Protein AF-A0A7L0EDY2-F1 (afdb_monomer)

Radius of gyration: 35.47 Å; Cα contacts (8 Å, |Δi|>4): 51; chains: 1; bounding box: 54×31×114 Å

Mean predicted aligned error: 17.85 Å

Secondary structure (DSSP, 8-state):
--EEE-TTT--EEEGGGSSSSS--STT-GGGSS----------------PPPS------S---SSSSTTHHHHHHHHHHHHHHHHHHHHHHHHHHHHHHHHHHHHHHHHHHHHHTS-----

Solvent-accessible surface area (backbone atoms only — not comparable to full-atom values): 7829 Å² total; per-residue (Å²): 139,61,70,38,71,40,79,88,81,50,47,70,44,56,44,76,56,47,57,66,87,59,70,81,34,98,82,28,59,44,55,48,90,60,73,80,71,71,88,76,67,81,83,85,81,67,96,73,74,79,78,69,95,86,67,95,76,89,83,76,74,99,60,75,80,52,72,84,50,64,57,55,53,52,51,50,50,54,52,51,50,52,50,53,52,52,55,50,49,50,51,51,50,52,52,50,52,52,51,53,53,51,52,53,52,51,51,52,52,54,53,54,59,72,69,54,76,83,84,81,126

InterPro domains:
  IPR002172 Low-density lipoprotein (LDL) receptor class A repeat [PF00057] (4-34)
  IPR002172 Low-density lipoprotein (LDL) receptor class A repeat [PS50068] (1-35)
  IPR002172 Low-density lipoprotein (LDL) receptor class A repeat [SM00192] (1-36)
  IPR002172 Low-density lipoprotein (LDL) receptor class A repeat [cd00112] (1-34)
  IPR036055 LDL receptor-like superfamily [G3DSA:4.10.400.10] (1-39)
  IPR036055 LDL receptor-like superfamily [SSF57424] (2-38)

Structure (mmCIF, N/CA/C/O backbone):
data_AF-A0A7L0EDY2-F1
#
_entry.id   AF-A0A7L0EDY2-F1
#
loop_
_atom_site.group_PDB
_atom_site.id
_atom_site.type_symbol
_atom_site.label_atom_id
_atom_site.label_alt_id
_atom_site.label_comp_id
_atom_site.label_asym_id
_atom_site.label_entity_id
_atom_site.label_seq_id
_atom_site.pdbx_PDB_ins_code
_atom_site.Cartn_x
_atom_site.Cartn_y
_atom_site.Cartn_z
_atom_site.occupancy
_atom_site.B_iso_or_equiv
_atom_site.auth_seq_id
_atom_site.auth_comp_id
_atom_site.auth_asym_id
_atom_site.auth_atom_id
_atom_site.pdbx_PDB_model_num
ATOM 1 N N . PRO A 1 1 ? 2.670 -12.588 -15.186 1.00 47.75 1 PRO A N 1
ATOM 2 C CA . PRO A 1 1 ? 3.841 -12.302 -14.316 1.00 47.75 1 PRO A CA 1
ATOM 3 C C . PRO A 1 1 ? 4.549 -11.086 -14.919 1.00 47.75 1 PRO A C 1
ATOM 5 O O . PRO A 1 1 ? 5.018 -11.214 -16.039 1.00 47.75 1 PRO A O 1
ATOM 8 N N . GLY A 1 2 ? 4.480 -9.904 -14.295 1.00 68.19 2 GLY A N 1
ATOM 9 C CA . GLY A 1 2 ? 4.712 -8.644 -15.027 1.00 68.19 2 GLY A CA 1
ATOM 10 C C . GLY A 1 2 ? 5.242 -7.473 -14.204 1.00 68.19 2 GLY A C 1
ATOM 11 O O . GLY A 1 2 ? 4.990 -6.338 -14.580 1.00 68.19 2 GLY A O 1
ATOM 12 N N . TRP A 1 3 ? 5.957 -7.729 -13.106 1.00 75.19 3 TRP A N 1
ATOM 13 C CA . TRP A 1 3 ? 6.556 -6.675 -12.279 1.00 75.19 3 TRP A CA 1
ATOM 14 C C . TRP A 1 3 ? 8.025 -6.986 -11.993 1.00 75.19 3 TRP A C 1
ATOM 16 O O . TRP A 1 3 ? 8.365 -8.125 -11.657 1.00 75.19 3 TRP A O 1
ATOM 26 N N . PHE A 1 4 ? 8.875 -5.974 -12.126 1.00 82.19 4 PHE A N 1
ATOM 27 C CA . PHE A 1 4 ? 10.282 -5.976 -11.749 1.00 82.19 4 PHE A CA 1
ATOM 28 C C . PHE A 1 4 ? 10.479 -5.140 -10.482 1.00 82.19 4 PHE A C 1
ATOM 30 O O . PHE A 1 4 ? 9.738 -4.194 -10.246 1.00 82.19 4 PHE A O 1
ATOM 37 N N . ARG A 1 5 ? 11.453 -5.502 -9.643 1.00 85.38 5 ARG A N 1
ATOM 38 C CA . ARG A 1 5 ? 11.759 -4.780 -8.408 1.00 85.38 5 ARG A CA 1
ATOM 39 C C . ARG A 1 5 ? 13.214 -4.340 -8.398 1.00 85.38 5 ARG A C 1
ATOM 41 O O . ARG A 1 5 ? 14.085 -5.212 -8.425 1.00 85.38 5 ARG A O 1
ATOM 48 N N . CYS A 1 6 ? 13.417 -3.034 -8.276 1.00 85.31 6 CYS A N 1
ATOM 49 C CA . CYS A 1 6 ? 14.716 -2.409 -8.097 1.00 85.31 6 CYS A CA 1
ATOM 50 C C . CYS A 1 6 ? 15.290 -2.694 -6.697 1.00 85.31 6 CYS A C 1
ATOM 52 O O . CYS A 1 6 ? 14.549 -2.777 -5.710 1.00 85.31 6 CYS A O 1
ATOM 54 N N . ARG A 1 7 ? 16.609 -2.803 -6.584 1.00 82.94 7 ARG A N 1
ATOM 55 C CA . ARG A 1 7 ? 17.406 -2.760 -5.364 1.00 82.94 7 ARG A CA 1
ATOM 56 C C . ARG A 1 7 ? 18.355 -1.552 -5.439 1.00 82.94 7 ARG A C 1
ATOM 58 O O . ARG A 1 7 ? 19.025 -1.386 -6.444 1.00 82.94 7 ARG A O 1
ATOM 65 N N . PRO A 1 8 ? 18.501 -0.768 -4.358 1.00 71.06 8 PRO A N 1
ATOM 66 C CA . PRO A 1 8 ? 18.060 -1.042 -2.988 1.00 71.06 8 PRO A CA 1
ATOM 67 C C . PRO A 1 8 ? 16.659 -0.518 -2.647 1.00 71.06 8 PRO A C 1
ATOM 69 O O . PRO A 1 8 ? 16.113 -0.917 -1.622 1.00 71.06 8 PRO A O 1
ATOM 72 N N . ASP A 1 9 ? 16.072 0.342 -3.478 1.00 68.94 9 ASP A N 1
ATOM 73 C CA . ASP A 1 9 ? 14.896 1.140 -3.101 1.00 68.94 9 ASP A CA 1
ATOM 74 C C . ASP A 1 9 ? 13.563 0.374 -3.071 1.00 68.94 9 ASP A C 1
ATOM 76 O O . ASP A 1 9 ? 12.512 0.965 -2.814 1.00 68.94 9 ASP A O 1
ATOM 80 N N . ASP A 1 10 ? 13.583 -0.943 -3.328 1.00 73.31 10 ASP A N 1
ATOM 81 C CA . ASP A 1 10 ? 12.410 -1.832 -3.350 1.00 73.31 10 ASP A CA 1
ATOM 82 C C . ASP A 1 10 ? 11.265 -1.290 -4.243 1.00 73.31 10 ASP A C 1
ATOM 84 O O . ASP A 1 10 ? 10.098 -1.674 -4.092 1.00 73.31 10 ASP A O 1
ATOM 88 N N . ARG A 1 11 ? 11.585 -0.400 -5.197 1.00 76.56 11 ARG A N 1
ATOM 89 C CA . ARG A 1 11 ? 10.618 0.155 -6.149 1.00 76.56 11 ARG A CA 1
ATOM 90 C C . ARG A 1 11 ? 10.201 -0.934 -7.123 1.00 76.56 11 ARG A C 1
ATOM 92 O O . ARG A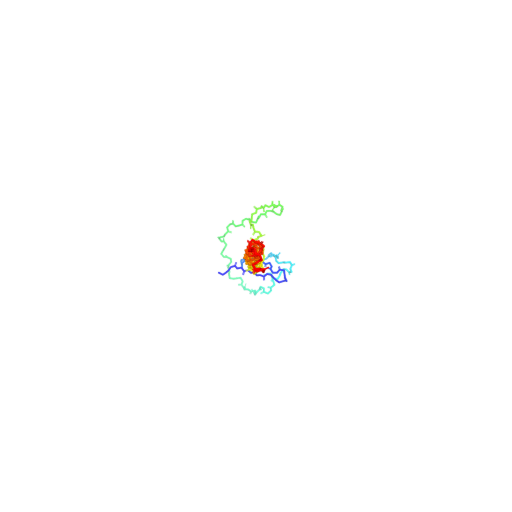 1 11 ? 11.043 -1.632 -7.680 1.00 76.56 11 ARG A O 1
ATOM 99 N N . CYS A 1 12 ? 8.895 -1.090 -7.300 1.00 80.19 12 CYS A N 1
ATOM 100 C CA . CYS A 1 12 ? 8.310 -2.068 -8.204 1.00 80.19 12 CYS A CA 1
ATOM 101 C C . CYS A 1 12 ? 7.858 -1.345 -9.493 1.00 80.19 12 CYS A C 1
ATOM 103 O O . CYS A 1 12 ? 7.017 -0.451 -9.422 1.00 80.19 12 CYS A O 1
ATOM 105 N N . PHE A 1 13 ? 8.391 -1.751 -10.646 1.00 77.38 13 PHE A N 1
ATOM 106 C CA . PHE A 1 13 ? 8.045 -1.251 -11.982 1.00 77.38 13 PHE A CA 1
ATOM 107 C C . PHE A 1 13 ? 7.464 -2.365 -12.856 1.00 77.38 13 PHE A C 1
ATOM 109 O O . PHE A 1 13 ? 7.545 -3.548 -12.510 1.00 77.38 13 PHE A O 1
ATOM 116 N N . HIS A 1 14 ? 6.851 -2.005 -13.983 1.00 78.19 14 HIS A N 1
ATOM 117 C CA . HIS A 1 14 ? 6.363 -2.993 -14.943 1.00 78.19 14 HIS A CA 1
ATOM 118 C C . HIS A 1 14 ? 7.530 -3.809 -15.513 1.00 78.19 14 HIS A C 1
ATOM 120 O O . HIS A 1 14 ? 8.605 -3.288 -15.773 1.00 78.19 14 HIS A O 1
ATOM 126 N N . GLY A 1 15 ? 7.323 -5.111 -15.729 1.00 78.50 15 GLY A N 1
ATOM 127 C CA . GLY A 1 15 ? 8.364 -5.990 -16.283 1.00 78.50 15 GLY A CA 1
ATOM 128 C C . GLY A 1 15 ? 8.778 -5.653 -17.722 1.00 78.50 15 GLY A C 1
ATOM 129 O O . GLY A 1 15 ? 9.786 -6.171 -18.185 1.00 78.50 15 GLY A O 1
ATOM 130 N N . GLU A 1 16 ? 7.996 -4.818 -18.408 1.00 80.25 16 GLU A N 1
ATOM 131 C CA . GLU A 1 16 ? 8.281 -4.289 -19.748 1.00 80.25 16 GLU A CA 1
ATOM 132 C C . GLU A 1 16 ? 9.331 -3.171 -19.728 1.00 80.25 16 GLU A C 1
ATOM 134 O O . GLU A 1 16 ? 9.955 -2.935 -20.751 1.00 80.25 16 GLU A O 1
ATOM 139 N N . TRP A 1 17 ? 9.554 -2.535 -18.573 1.00 84.06 17 TRP A N 1
ATOM 140 C CA . TRP A 1 17 ? 10.553 -1.475 -18.367 1.00 84.06 17 TRP A CA 1
ATOM 141 C C . TRP A 1 17 ? 11.926 -2.044 -17.996 1.00 84.06 17 TRP A C 1
ATOM 143 O O . TRP A 1 17 ? 12.743 -1.394 -17.370 1.00 84.06 17 TRP A O 1
ATOM 153 N N . ARG A 1 18 ? 12.153 -3.332 -18.260 1.00 85.94 18 ARG A N 1
ATOM 154 C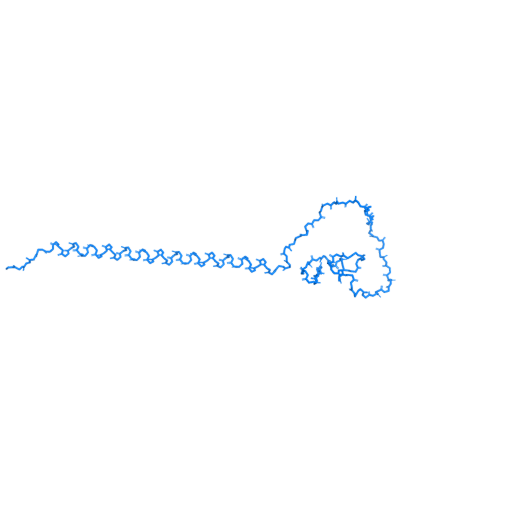 CA . ARG A 1 18 ? 13.469 -3.936 -18.082 1.00 85.94 18 ARG A CA 1
ATOM 155 C C . ARG A 1 18 ? 14.107 -4.056 -19.452 1.00 85.94 18 ARG A C 1
ATOM 157 O O . ARG A 1 18 ? 13.560 -4.771 -20.296 1.00 85.94 18 ARG A O 1
ATOM 164 N N . CYS A 1 19 ? 15.293 -3.486 -19.615 1.00 88.00 19 CYS A N 1
ATOM 165 C CA . CYS A 1 19 ? 16.023 -3.460 -20.875 1.00 88.00 19 CYS A CA 1
ATOM 166 C C . CYS A 1 19 ? 15.260 -2.725 -21.983 1.00 88.00 19 CYS A C 1
ATOM 168 O O . CYS A 1 19 ? 15.271 -3.169 -23.137 1.00 88.00 19 CYS A O 1
ATOM 170 N N . ASP A 1 20 ? 14.561 -1.646 -21.633 1.00 86.44 20 ASP A N 1
ATOM 171 C CA . ASP A 1 20 ? 13.797 -0.835 -22.584 1.00 86.44 20 ASP A CA 1
ATOM 172 C C . ASP A 1 20 ? 14.620 0.339 -23.157 1.00 86.44 20 ASP A C 1
ATOM 174 O O . ASP A 1 20 ? 14.216 0.981 -24.132 1.00 86.44 20 ASP A O 1
ATOM 178 N N . GLY A 1 21 ? 15.825 0.558 -22.621 1.00 83.69 21 GLY A N 1
ATOM 179 C CA . GLY A 1 21 ? 16.743 1.621 -23.005 1.00 83.69 21 GLY A CA 1
ATOM 180 C C . GLY A 1 21 ? 16.611 2.901 -22.177 1.00 83.69 21 GLY A C 1
ATOM 181 O O . GLY A 1 21 ? 17.312 3.874 -22.485 1.00 83.69 21 GLY A O 1
ATOM 182 N N . HIS A 1 22 ? 15.754 2.931 -21.152 1.00 83.88 22 HIS A N 1
ATOM 183 C CA . HIS A 1 22 ? 15.594 4.044 -20.223 1.00 83.88 22 HIS A CA 1
ATOM 184 C C . HIS A 1 22 ? 15.884 3.604 -18.777 1.00 83.88 22 HIS A C 1
ATOM 186 O O . HIS A 1 22 ? 15.308 2.636 -18.316 1.00 83.88 22 HIS A O 1
ATOM 192 N N . PRO A 1 23 ? 16.763 4.298 -18.026 1.00 86.38 23 PRO A N 1
ATOM 193 C CA . PRO A 1 23 ? 16.999 3.957 -16.625 1.00 86.38 23 PRO A CA 1
ATOM 194 C C . PRO A 1 23 ? 15.841 4.442 -15.738 1.00 86.38 23 PRO A C 1
ATOM 196 O O . PRO A 1 23 ? 15.766 5.628 -15.403 1.00 86.38 23 PRO A O 1
ATOM 199 N N . ASP A 1 24 ? 14.974 3.522 -15.324 1.00 86.19 24 ASP A N 1
ATOM 200 C CA . ASP A 1 24 ? 13.860 3.747 -14.399 1.00 86.19 24 ASP A CA 1
ATOM 201 C C . ASP A 1 24 ? 14.231 3.465 -12.929 1.00 86.19 24 ASP A C 1
ATOM 203 O O . ASP A 1 24 ? 13.673 4.072 -11.997 1.00 86.19 24 ASP A O 1
ATOM 207 N N . CYS A 1 25 ? 15.181 2.559 -12.663 1.00 85.25 25 CYS A N 1
ATOM 208 C CA . CYS A 1 25 ? 15.744 2.397 -11.319 1.00 85.25 25 CYS A CA 1
ATOM 209 C C . CYS A 1 25 ? 16.731 3.535 -11.000 1.00 85.25 25 CYS A C 1
ATOM 211 O O . CYS A 1 25 ? 17.405 4.062 -11.881 1.00 85.25 25 CYS A O 1
ATOM 213 N N . ASP A 1 26 ? 16.871 3.894 -9.716 1.00 83.62 26 ASP A N 1
ATOM 214 C CA . ASP A 1 26 ? 17.784 4.975 -9.290 1.00 83.62 26 ASP A CA 1
ATOM 215 C C . ASP A 1 26 ? 19.255 4.660 -9.620 1.00 83.62 26 ASP A C 1
ATOM 217 O O . ASP A 1 26 ? 20.017 5.551 -9.996 1.00 83.62 26 ASP A O 1
ATOM 221 N N . ASP A 1 27 ? 19.622 3.377 -9.555 1.00 84.75 27 ASP A N 1
ATOM 222 C CA . ASP A 1 27 ? 20.927 2.859 -9.974 1.00 84.75 27 ASP A CA 1
ATOM 223 C C . ASP A 1 27 ? 20.941 2.378 -11.445 1.00 84.75 27 ASP A C 1
ATOM 225 O O . ASP A 1 27 ? 21.959 1.872 -11.923 1.00 84.75 27 ASP A O 1
ATOM 229 N N . GLY A 1 28 ? 19.820 2.500 -12.170 1.00 85.44 28 GLY A N 1
ATOM 230 C CA . GLY A 1 28 ? 19.654 2.031 -13.553 1.00 85.44 28 GLY A CA 1
ATOM 231 C C . GLY A 1 28 ? 19.840 0.520 -13.732 1.00 85.44 28 GLY A C 1
ATOM 232 O O . GLY A 1 28 ? 20.285 0.069 -14.782 1.00 85.44 28 GLY A O 1
ATOM 233 N N . GLU A 1 29 ? 19.623 -0.275 -12.680 1.00 86.94 29 GLU A N 1
ATOM 234 C CA . GLU A 1 29 ? 19.842 -1.731 -12.692 1.00 86.94 29 GLU A CA 1
ATOM 235 C C . GLU A 1 29 ? 18.869 -2.501 -13.596 1.00 86.94 29 GLU A C 1
ATOM 237 O O . GLU A 1 29 ? 19.164 -3.617 -14.012 1.00 86.94 29 GLU A O 1
ATOM 242 N N . ASP A 1 30 ? 17.714 -1.910 -13.887 1.00 88.06 30 ASP A N 1
ATOM 243 C CA . ASP A 1 30 ? 16.746 -2.356 -14.884 1.00 88.06 30 ASP A CA 1
ATOM 244 C C . ASP A 1 30 ? 17.360 -2.455 -16.285 1.00 88.06 30 ASP A C 1
ATOM 246 O O . ASP A 1 30 ? 16.963 -3.325 -17.060 1.00 88.06 30 ASP A O 1
ATOM 250 N N . GLU A 1 31 ? 18.400 -1.660 -16.539 1.00 91.38 31 GLU A N 1
ATOM 251 C CA . GLU A 1 31 ? 19.171 -1.630 -17.781 1.00 91.38 31 GLU A CA 1
ATOM 252 C C . GLU A 1 31 ? 20.536 -2.339 -17.659 1.00 91.38 31 GLU A C 1
ATOM 254 O O . GLU A 1 31 ? 21.338 -2.360 -18.599 1.00 91.38 31 GLU A O 1
ATOM 259 N N . GLN A 1 32 ? 20.829 -2.945 -16.502 1.00 87.00 32 GLN A N 1
ATOM 260 C CA . GLN A 1 32 ? 22.042 -3.732 -16.275 1.00 87.00 32 GLN A CA 1
ATOM 261 C C . GLN A 1 32 ? 21.791 -5.217 -16.584 1.00 87.00 32 GLN A C 1
ATOM 263 O O . GLN A 1 32 ? 20.700 -5.746 -16.392 1.00 87.00 32 GLN A O 1
ATOM 268 N N . ASP A 1 33 ? 22.818 -5.916 -17.079 1.00 81.50 33 ASP A N 1
ATOM 269 C CA . ASP A 1 33 ? 22.747 -7.342 -17.444 1.00 81.50 33 ASP A CA 1
ATOM 270 C C . ASP A 1 33 ? 21.647 -7.704 -18.461 1.00 81.50 33 ASP A C 1
ATOM 272 O O . ASP A 1 33 ? 21.170 -8.843 -18.528 1.00 81.50 33 ASP A O 1
ATOM 276 N N . CYS A 1 34 ? 21.294 -6.757 -19.331 1.00 84.38 34 CYS A N 1
ATOM 277 C CA . CYS A 1 34 ? 20.513 -7.030 -20.525 1.00 84.38 34 CYS A CA 1
ATOM 278 C C . CYS A 1 34 ? 21.320 -7.956 -21.432 1.00 84.38 34 CYS A C 1
ATOM 280 O O . CYS A 1 34 ? 22.212 -7.523 -22.167 1.00 84.38 34 CYS A O 1
ATOM 282 N N . ALA A 1 35 ? 21.035 -9.261 -21.341 1.00 78.19 35 ALA A N 1
ATOM 283 C CA . ALA A 1 35 ? 21.579 -10.244 -22.259 1.00 78.19 35 ALA A CA 1
ATOM 284 C C . ALA A 1 35 ? 21.349 -9.694 -23.661 1.00 78.19 35 ALA A C 1
ATOM 286 O O . ALA A 1 35 ? 20.207 -9.435 -24.035 1.00 78.19 35 ALA A O 1
ATOM 287 N N . THR A 1 36 ? 22.435 -9.450 -24.393 1.00 61.00 36 THR A N 1
ATOM 288 C CA . THR A 1 36 ? 22.384 -8.945 -25.759 1.00 61.00 36 THR A CA 1
ATOM 289 C C . THR A 1 36 ? 21.748 -10.034 -26.611 1.00 61.00 36 THR A C 1
ATOM 291 O O . THR A 1 36 ? 22.432 -10.830 -27.254 1.00 61.00 36 THR A O 1
ATOM 294 N N . VAL A 1 37 ? 20.422 -10.133 -26.565 1.00 55.94 37 VAL A N 1
ATOM 295 C CA . VAL A 1 37 ? 19.657 -10.867 -27.548 1.00 55.94 37 VAL A CA 1
ATOM 296 C C . VAL A 1 37 ? 19.953 -10.151 -28.846 1.00 55.94 37 VAL A C 1
ATOM 298 O O . VAL A 1 37 ? 19.577 -9.007 -29.082 1.00 55.94 37 VAL A O 1
ATOM 301 N N . THR A 1 38 ? 20.772 -10.825 -29.639 1.00 46.56 38 THR A N 1
ATOM 302 C CA . THR A 1 38 ? 21.044 -10.510 -31.029 1.00 46.56 38 THR A CA 1
ATOM 303 C C . THR A 1 38 ? 19.718 -10.102 -31.672 1.00 46.56 38 THR A C 1
ATOM 305 O O . THR A 1 38 ? 18.740 -10.824 -31.464 1.00 46.56 38 THR A O 1
ATOM 308 N N . PRO A 1 39 ? 19.641 -8.966 -32.388 1.00 49.56 39 PRO A N 1
ATOM 309 C CA . PRO A 1 39 ? 18.374 -8.418 -32.853 1.00 49.56 39 PRO A CA 1
ATOM 310 C C . PRO A 1 39 ? 17.690 -9.430 -33.771 1.00 49.56 39 PRO A C 1
ATOM 312 O O . PRO A 1 39 ? 18.021 -9.545 -34.947 1.00 49.56 39 PRO A O 1
ATOM 315 N N . THR A 1 40 ? 16.750 -10.193 -33.224 1.00 48.16 40 THR A N 1
ATOM 316 C CA . THR A 1 40 ? 15.738 -10.872 -34.020 1.00 48.16 40 THR A CA 1
ATOM 317 C C . THR A 1 40 ? 14.539 -9.957 -33.962 1.00 48.16 40 THR A C 1
ATOM 319 O O . THR A 1 40 ? 13.803 -9.964 -32.988 1.00 48.16 40 THR A O 1
ATOM 322 N N . GLU A 1 41 ? 14.489 -9.111 -34.984 1.00 50.53 41 GLU A N 1
ATOM 323 C CA . GLU A 1 41 ? 13.375 -8.294 -35.448 1.00 50.53 41 GLU A CA 1
ATOM 324 C C . GLU A 1 41 ? 12.511 -7.573 -34.399 1.00 50.53 41 GLU A C 1
ATOM 326 O O . GLU A 1 41 ? 11.741 -8.202 -33.672 1.00 50.53 41 GLU A O 1
ATOM 331 N N . PRO A 1 42 ? 12.502 -6.226 -34.401 1.00 49.78 42 PRO A N 1
ATOM 332 C CA . PRO A 1 42 ? 11.376 -5.514 -33.826 1.00 49.78 42 PRO A CA 1
ATOM 333 C C . PRO A 1 42 ? 10.140 -5.877 -34.657 1.00 49.78 42 PRO A C 1
ATOM 335 O O . PRO A 1 42 ? 10.084 -5.559 -35.846 1.00 49.78 42 PRO A O 1
ATOM 338 N N . THR A 1 43 ? 9.114 -6.488 -34.061 1.00 46.62 43 THR A N 1
ATOM 339 C CA . THR A 1 43 ? 7.763 -6.326 -34.608 1.00 46.62 43 THR A CA 1
ATOM 340 C C . THR A 1 43 ? 7.408 -4.856 -34.438 1.00 46.62 43 THR A C 1
ATOM 342 O O . THR A 1 43 ? 6.923 -4.415 -33.398 1.00 46.62 43 THR A O 1
ATOM 345 N N . SER A 1 44 ? 7.766 -4.094 -35.467 1.00 52.12 44 SER A N 1
ATOM 346 C CA . SER A 1 44 ? 7.591 -2.659 -35.644 1.00 52.12 44 SER A CA 1
ATOM 347 C C . SER A 1 44 ? 6.133 -2.330 -35.983 1.00 52.12 44 SER A C 1
ATOM 349 O O . SER A 1 44 ? 5.852 -1.569 -36.898 1.00 52.12 44 SER A O 1
ATOM 351 N N . ASP A 1 45 ? 5.201 -2.903 -35.222 1.00 52.44 45 ASP A N 1
ATOM 352 C CA . ASP A 1 45 ? 3.768 -2.624 -35.313 1.00 52.44 45 ASP A CA 1
ATOM 353 C C . ASP A 1 45 ? 3.245 -2.190 -33.941 1.00 52.44 45 ASP A C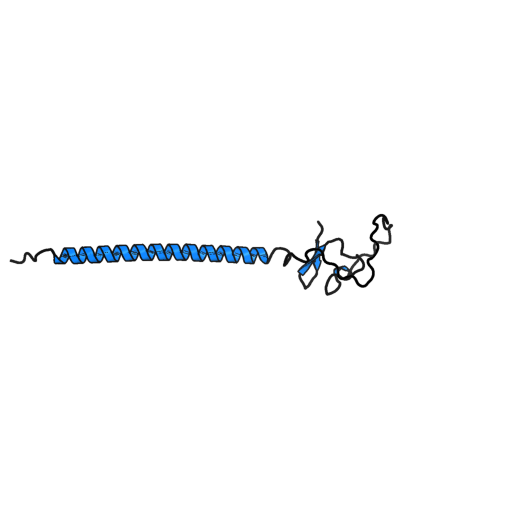 1
ATOM 355 O O . ASP A 1 45 ? 2.288 -2.734 -33.395 1.00 52.44 45 ASP A O 1
ATOM 359 N N . SER A 1 46 ? 3.897 -1.191 -33.352 1.00 50.00 46 SER A N 1
ATOM 360 C CA . SER A 1 46 ? 3.277 -0.389 -32.303 1.00 50.00 46 SER A CA 1
ATOM 361 C C . SER A 1 46 ? 3.576 1.081 -32.591 1.00 50.00 46 SER A C 1
ATOM 363 O O . SER A 1 46 ? 4.733 1.495 -32.487 1.00 50.00 46 SER A O 1
ATOM 365 N N . PRO A 1 47 ? 2.579 1.879 -33.018 1.00 49.53 47 PRO A N 1
ATOM 366 C CA . PRO A 1 47 ? 2.752 3.305 -33.275 1.00 49.53 47 PRO A CA 1
ATOM 367 C C . PRO A 1 47 ? 2.912 4.105 -31.972 1.00 49.53 47 PRO A C 1
ATOM 369 O O . PRO A 1 47 ? 2.043 4.893 -31.609 1.00 49.53 47 PRO A O 1
ATOM 372 N N . TRP A 1 48 ? 4.024 3.937 -31.258 1.00 45.88 48 TRP A N 1
ATOM 373 C CA . TRP A 1 48 ? 4.420 4.885 -30.220 1.00 45.88 48 TRP A CA 1
ATOM 374 C C . TRP A 1 48 ? 5.363 5.909 -30.833 1.00 45.88 48 TRP A C 1
ATOM 376 O O . TRP A 1 48 ? 6.580 5.758 -30.878 1.00 45.88 48 TRP A O 1
ATOM 386 N N . THR A 1 49 ? 4.752 6.970 -31.356 1.00 39.88 49 THR A N 1
ATOM 387 C CA . THR A 1 49 ? 5.432 8.241 -31.587 1.00 39.88 49 THR A CA 1
ATOM 388 C C . THR A 1 49 ? 6.062 8.665 -30.264 1.00 39.88 49 THR A C 1
ATOM 390 O O . THR A 1 49 ? 5.340 8.938 -29.306 1.00 39.88 49 THR A O 1
ATOM 393 N N . ALA A 1 50 ? 7.393 8.705 -30.200 1.00 45.75 50 ALA A N 1
ATOM 394 C CA . ALA A 1 50 ? 8.098 9.272 -29.058 1.00 45.75 50 ALA A CA 1
ATOM 395 C C . ALA A 1 50 ? 7.562 10.694 -28.786 1.00 45.75 50 ALA A C 1
ATOM 397 O O . ALA A 1 50 ? 7.519 11.505 -29.721 1.00 45.75 50 ALA A O 1
ATOM 398 N N . PRO A 1 51 ? 7.129 11.028 -27.557 1.00 44.44 51 PRO A N 1
ATOM 399 C CA . PRO A 1 51 ? 6.753 12.396 -27.249 1.00 44.44 51 PRO A CA 1
ATOM 400 C C . PRO A 1 51 ? 8.007 13.290 -27.253 1.00 44.44 51 PRO A C 1
ATOM 402 O O . PRO A 1 51 ? 9.096 12.846 -26.876 1.00 44.44 51 PRO A O 1
ATOM 405 N N . PRO A 1 52 ? 7.893 14.552 -27.701 1.00 38.94 52 PRO A N 1
ATOM 406 C CA . PRO A 1 52 ? 9.014 15.479 -27.701 1.00 38.94 52 PRO A CA 1
ATOM 407 C C . PRO A 1 52 ? 9.479 15.750 -26.267 1.00 38.94 52 PRO A C 1
ATOM 409 O O . PRO A 1 52 ? 8.671 15.907 -25.351 1.00 38.94 52 PRO A O 1
ATOM 412 N N . ALA A 1 53 ? 10.799 15.833 -26.088 1.00 47.62 53 ALA A N 1
ATOM 413 C CA . ALA A 1 53 ? 11.433 16.234 -24.839 1.00 47.62 53 ALA A CA 1
ATOM 414 C C . ALA A 1 53 ? 10.833 17.566 -24.351 1.00 47.62 53 ALA A C 1
ATOM 416 O O . ALA A 1 53 ? 11.078 18.619 -24.940 1.00 47.62 53 ALA A O 1
ATOM 417 N N . GLY A 1 54 ? 10.013 17.505 -23.300 1.00 47.88 54 GLY A N 1
ATOM 418 C CA . GLY A 1 54 ? 9.301 18.666 -22.761 1.00 47.88 54 GLY A CA 1
ATOM 419 C C . GLY A 1 54 ? 7.787 18.492 -22.651 1.00 47.88 54 GLY A C 1
ATOM 420 O O . GLY A 1 54 ? 7.038 19.402 -22.992 1.00 47.88 54 GLY A O 1
ATOM 421 N N . SER A 1 55 ? 7.311 17.347 -22.167 1.00 35.47 55 SER A N 1
ATOM 422 C CA . SER A 1 55 ? 5.928 17.197 -21.706 1.00 35.47 55 SER A CA 1
ATOM 423 C C . SER A 1 55 ? 5.941 16.418 -20.401 1.00 35.47 55 SER A C 1
ATOM 425 O O . SER A 1 55 ? 6.006 15.196 -20.381 1.00 35.47 55 SER A O 1
ATOM 427 N N . ALA A 1 56 ? 5.937 17.162 -19.297 1.00 60.47 56 ALA A N 1
ATOM 428 C CA . ALA A 1 56 ? 5.367 16.649 -18.067 1.00 60.47 56 ALA A CA 1
ATOM 429 C C . ALA A 1 56 ? 3.884 16.409 -18.358 1.00 60.47 56 ALA A C 1
ATOM 431 O O . ALA A 1 56 ? 3.156 17.381 -18.529 1.00 60.47 56 ALA A O 1
ATOM 432 N N . GLU A 1 57 ? 3.462 15.151 -18.460 1.00 42.75 57 GLU A N 1
ATOM 433 C CA . GLU A 1 57 ? 2.045 14.800 -18.513 1.00 42.75 57 GLU A CA 1
ATOM 434 C C . GLU A 1 57 ? 1.748 13.602 -17.597 1.00 42.75 57 GLU A C 1
ATOM 436 O O . GLU A 1 57 ? 2.621 12.765 -17.351 1.00 42.75 57 GLU A O 1
ATOM 441 N N . PRO A 1 58 ? 0.529 13.561 -17.035 1.00 59.34 58 PRO A N 1
ATOM 442 C CA . PRO A 1 58 ? 0.224 12.934 -15.763 1.00 59.34 58 PRO A CA 1
ATOM 443 C C . PRO A 1 58 ? -0.688 11.718 -15.952 1.00 59.34 58 PRO A C 1
ATOM 445 O O . PRO A 1 58 ? -1.782 11.810 -16.503 1.00 59.34 58 PRO A O 1
ATOM 448 N N . GLY A 1 59 ? -0.268 10.576 -15.429 1.00 43.38 59 GLY A N 1
ATOM 449 C CA . GLY A 1 59 ? -1.052 9.345 -15.455 1.00 43.38 59 GLY A CA 1
ATOM 450 C C . GLY A 1 59 ? -0.098 8.173 -15.630 1.00 43.38 59 GLY A C 1
ATOM 451 O O . GLY A 1 59 ? 0.587 8.091 -16.633 1.00 43.38 59 GLY A O 1
ATOM 452 N N . SER A 1 60 ? 0.045 7.263 -14.688 1.00 39.66 60 SER A N 1
ATOM 453 C CA . SER A 1 60 ? -0.926 6.847 -13.687 1.00 39.66 60 SER A CA 1
ATOM 454 C C . SER A 1 60 ? -0.168 6.128 -12.586 1.00 3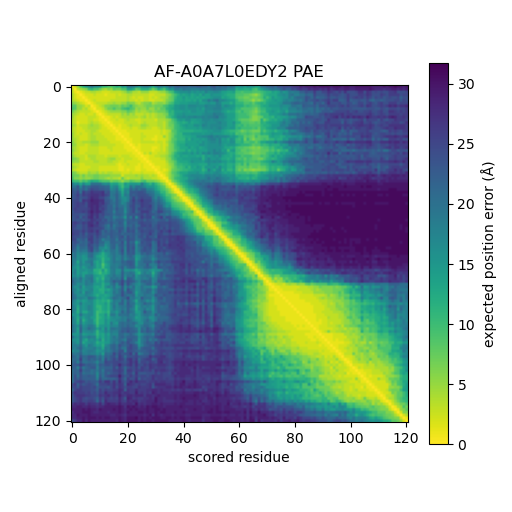9.66 60 SER A C 1
ATOM 456 O O . SER A 1 60 ? 0.574 5.194 -12.870 1.00 39.66 60 SER A O 1
ATOM 458 N N . ASP A 1 61 ? -0.361 6.585 -11.354 1.00 46.59 61 ASP A N 1
ATOM 459 C CA . ASP A 1 61 ? -0.089 5.816 -10.144 1.00 46.59 61 ASP A CA 1
ATOM 460 C C . ASP A 1 61 ? 1.287 5.131 -10.084 1.00 46.59 61 ASP A C 1
ATOM 462 O O . ASP A 1 61 ? 1.400 3.906 -10.063 1.00 46.59 61 ASP A O 1
ATOM 466 N N . VAL A 1 62 ? 2.348 5.920 -9.869 1.00 50.38 62 VAL A N 1
ATOM 467 C CA . VAL A 1 62 ? 3.463 5.424 -9.043 1.00 50.38 62 VAL A CA 1
ATOM 468 C C . VAL A 1 62 ? 2.945 5.318 -7.605 1.00 50.38 62 VAL A C 1
ATOM 470 O O . VAL A 1 62 ? 3.214 6.163 -6.756 1.00 50.38 62 VAL A O 1
ATOM 473 N N . GLN A 1 63 ? 2.105 4.313 -7.364 1.00 40.44 63 GLN A N 1
ATOM 474 C CA . GLN A 1 63 ? 1.786 3.701 -6.079 1.00 40.44 63 GLN A CA 1
ATOM 475 C C . GLN A 1 63 ? 1.069 2.366 -6.369 1.00 40.44 63 GLN A C 1
ATOM 477 O O . GLN A 1 63 ? 0.068 2.333 -7.074 1.00 40.44 63 GLN A O 1
ATOM 482 N N . PRO A 1 64 ? 1.553 1.265 -5.772 1.00 46.75 64 PRO A N 1
ATOM 483 C CA . PRO A 1 64 ? 1.313 1.122 -4.354 1.00 46.75 64 PRO A CA 1
ATOM 484 C C . PRO A 1 64 ? 2.612 1.091 -3.563 1.00 46.75 64 PRO A C 1
ATOM 486 O O . PRO A 1 64 ? 3.624 0.495 -3.916 1.00 46.75 64 PRO A O 1
ATOM 489 N N . ARG A 1 65 ? 2.543 1.812 -2.455 1.00 51.66 65 ARG A N 1
ATOM 490 C CA . ARG A 1 65 ? 3.569 1.997 -1.441 1.00 51.66 65 ARG A CA 1
ATOM 491 C C . ARG A 1 65 ? 4.094 0.631 -1.031 1.00 51.66 65 ARG A C 1
ATOM 493 O O . ARG A 1 65 ? 3.383 -0.072 -0.321 1.00 51.66 65 ARG A O 1
ATOM 500 N N . SER A 1 66 ? 5.321 0.308 -1.435 1.00 55.59 66 SER A N 1
ATOM 501 C CA . SER A 1 66 ? 5.993 -0.970 -1.192 1.00 55.59 66 SER A CA 1
ATOM 502 C C . SER A 1 66 ? 5.248 -2.184 -1.747 1.00 55.59 66 SER A C 1
ATOM 504 O O . SER A 1 66 ? 4.071 -2.397 -1.471 1.00 55.59 66 SER A O 1
ATOM 506 N N . CYS A 1 67 ? 5.956 -3.030 -2.488 1.00 58.12 67 CYS A N 1
ATOM 507 C CA . CYS A 1 67 ? 5.473 -4.354 -2.858 1.00 58.12 67 CYS A CA 1
ATOM 508 C C . CYS A 1 67 ? 4.874 -5.010 -1.580 1.00 58.12 67 CYS A C 1
ATOM 510 O O . CYS A 1 67 ? 5.546 -5.049 -0.550 1.00 58.12 67 CYS A O 1
ATOM 512 N N . GLU A 1 68 ? 3.578 -5.352 -1.604 1.00 57.09 68 GLU A N 1
ATOM 513 C CA . GLU A 1 68 ? 2.634 -5.377 -0.463 1.00 57.09 68 GLU A CA 1
ATOM 514 C C . GLU A 1 68 ? 3.015 -6.231 0.772 1.00 57.09 68 GLU A C 1
ATOM 516 O O . GLU A 1 68 ? 2.364 -7.217 1.108 1.00 57.09 68 GLU A O 1
ATOM 521 N N . TRP A 1 69 ? 4.046 -5.838 1.515 1.00 54.41 69 TRP A N 1
ATOM 522 C CA . TRP A 1 69 ? 4.435 -6.461 2.785 1.00 54.41 69 TRP A CA 1
ATOM 523 C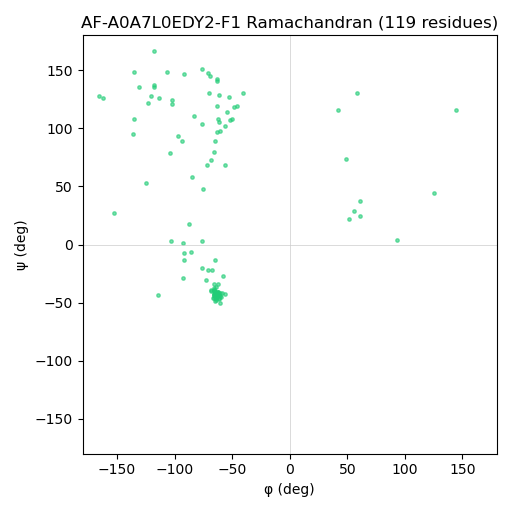 C . TRP A 1 69 ? 4.256 -5.488 3.955 1.00 54.41 69 TRP A C 1
ATOM 525 O O . TRP A 1 69 ? 3.680 -5.845 4.987 1.00 54.41 69 TRP A O 1
ATOM 535 N N . PHE A 1 70 ? 4.664 -4.227 3.793 1.00 53.69 70 PHE A N 1
ATOM 536 C CA . PHE A 1 70 ? 4.611 -3.262 4.893 1.00 53.69 70 PHE A CA 1
ATOM 537 C C . PHE A 1 70 ? 3.177 -2.809 5.212 1.00 53.69 70 PHE A C 1
ATOM 539 O O . PHE A 1 70 ? 2.859 -2.580 6.380 1.00 53.69 70 PHE A O 1
ATOM 546 N N . SER A 1 71 ? 2.277 -2.774 4.220 1.00 66.62 71 SER A N 1
ATOM 547 C CA . SER A 1 71 ? 0.852 -2.470 4.435 1.00 66.62 71 SER A CA 1
ATOM 548 C C . SER A 1 71 ? 0.130 -3.578 5.200 1.00 66.62 71 SER A C 1
ATOM 550 O O . SER A 1 71 ? -0.655 -3.282 6.096 1.00 66.62 71 SER A O 1
ATOM 552 N N . ALA A 1 72 ? 0.433 -4.850 4.926 1.00 75.12 72 ALA A N 1
ATOM 553 C CA . ALA A 1 72 ? -0.158 -5.966 5.660 1.00 75.12 72 ALA A CA 1
ATOM 554 C C . ALA A 1 72 ? 0.256 -5.936 7.138 1.00 75.12 72 ALA A C 1
ATOM 556 O O . ALA A 1 72 ? -0.594 -6.067 8.013 1.00 75.12 72 ALA A O 1
ATOM 557 N N . TYR A 1 73 ? 1.535 -5.681 7.437 1.00 80.62 73 TYR A N 1
ATOM 558 C CA . TYR A 1 73 ? 2.003 -5.554 8.819 1.00 80.62 73 TYR A CA 1
ATOM 559 C C . TYR A 1 73 ? 1.400 -4.339 9.537 1.00 80.62 73 TYR A C 1
ATOM 561 O O . TYR A 1 73 ? 0.980 -4.459 10.689 1.00 80.62 73 TYR A O 1
ATOM 569 N N . ALA A 1 74 ? 1.310 -3.185 8.869 1.00 84.62 74 ALA A N 1
ATOM 570 C CA . ALA A 1 74 ? 0.699 -1.986 9.439 1.00 84.62 74 ALA A CA 1
ATOM 571 C C . ALA A 1 74 ? -0.801 -2.187 9.720 1.00 84.62 74 ALA A C 1
ATOM 573 O O . ALA A 1 74 ? -1.268 -1.877 10.816 1.00 84.62 74 ALA A O 1
ATOM 574 N N . LEU A 1 75 ? -1.545 -2.775 8.777 1.00 84.81 75 LEU A N 1
ATOM 575 C CA . LEU A 1 75 ? -2.965 -3.091 8.946 1.00 84.81 75 LEU A CA 1
ATOM 576 C C . LEU A 1 75 ? -3.179 -4.152 10.032 1.00 84.81 75 LEU A C 1
ATOM 578 O O . LEU A 1 75 ? -3.999 -3.947 10.925 1.00 84.81 75 LEU A O 1
ATOM 582 N N . CYS A 1 76 ? -2.400 -5.238 10.030 1.00 89.75 76 CYS A N 1
ATOM 583 C CA . CYS A 1 76 ? -2.434 -6.251 11.086 1.00 89.75 76 CYS A CA 1
ATOM 584 C C . CYS A 1 76 ? -2.113 -5.648 12.458 1.00 89.75 76 CYS A C 1
ATOM 586 O O . CYS A 1 76 ? -2.801 -5.952 13.426 1.00 89.75 76 CYS A O 1
ATOM 588 N N . SER A 1 77 ? -1.124 -4.757 12.552 1.00 90.38 77 SER A N 1
ATOM 589 C CA . SER A 1 77 ? -0.765 -4.087 13.807 1.00 90.38 77 SER A CA 1
ATOM 590 C C . SER A 1 77 ? -1.898 -3.196 14.322 1.00 90.38 77 SER A C 1
ATOM 592 O O . SER A 1 77 ? -2.224 -3.251 15.505 1.00 90.38 77 SER A O 1
ATOM 594 N N . LEU A 1 78 ? -2.553 -2.421 13.448 1.00 91.06 78 LEU A N 1
ATOM 595 C CA . LEU A 1 78 ? -3.708 -1.594 13.820 1.00 91.06 78 LEU A CA 1
ATOM 596 C C . LEU A 1 78 ? -4.899 -2.446 14.279 1.00 91.06 78 LEU A C 1
ATOM 598 O O . LEU A 1 78 ? -5.523 -2.139 15.298 1.00 91.06 78 LEU A O 1
ATOM 602 N N . VAL A 1 79 ? -5.183 -3.546 13.576 1.00 94.19 79 VAL A N 1
ATOM 603 C CA . VAL A 1 79 ? -6.247 -4.488 13.950 1.00 94.19 79 VAL A CA 1
ATOM 604 C C . VAL A 1 79 ? -5.931 -5.147 15.295 1.00 94.19 79 VAL A C 1
ATOM 606 O O . VAL A 1 79 ? -6.779 -5.137 16.187 1.00 94.19 79 VAL A O 1
ATOM 609 N N . LEU A 1 80 ? -4.709 -5.643 15.499 1.00 94.44 80 LEU A N 1
ATOM 610 C CA . LEU A 1 80 ? -4.284 -6.256 16.761 1.00 94.44 80 LEU A CA 1
ATOM 611 C C . LEU A 1 80 ? -4.368 -5.274 17.936 1.00 94.44 80 LEU A C 1
ATOM 613 O O . LEU A 1 80 ? -4.906 -5.628 18.984 1.00 94.44 80 LEU A O 1
ATOM 617 N N . LEU A 1 81 ? -3.909 -4.030 17.762 1.00 95.38 81 LEU A N 1
ATOM 618 C CA . LEU A 1 81 ? -4.024 -2.994 18.792 1.00 95.38 81 LEU A CA 1
ATOM 619 C C . LEU A 1 81 ? -5.490 -2.686 19.124 1.00 95.38 81 LEU A C 1
ATOM 621 O O . LEU A 1 81 ? -5.832 -2.573 20.300 1.00 95.38 81 LEU A O 1
ATOM 625 N N . SER A 1 82 ? -6.372 -2.622 18.121 1.00 95.56 82 SER A N 1
ATOM 626 C CA . SER A 1 82 ? -7.807 -2.397 18.348 1.00 95.56 82 SER A CA 1
ATOM 627 C C . SER A 1 82 ? -8.450 -3.520 19.173 1.00 95.56 82 SER A C 1
ATOM 629 O O . SER A 1 82 ? -9.208 -3.250 20.108 1.00 95.56 82 SER A O 1
ATOM 631 N N . ILE A 1 83 ? -8.081 -4.776 18.898 1.00 96.31 83 ILE A N 1
ATOM 632 C CA . ILE A 1 83 ? -8.568 -5.951 19.627 1.00 96.31 83 ILE A CA 1
ATOM 633 C C . ILE A 1 83 ? -8.058 -5.930 21.069 1.00 96.31 83 ILE A C 1
ATOM 635 O O . ILE A 1 83 ? -8.846 -6.121 21.993 1.0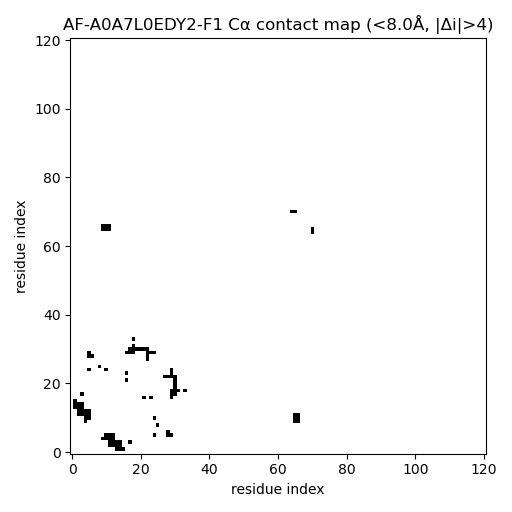0 96.31 83 ILE A O 1
ATOM 639 N N . LEU A 1 84 ? -6.769 -5.650 21.288 1.00 96.44 84 LEU A N 1
ATOM 640 C CA . LEU A 1 84 ? -6.190 -5.569 22.634 1.00 96.44 84 LEU A CA 1
ATOM 641 C C . LEU A 1 84 ? -6.855 -4.475 23.480 1.00 96.44 84 LEU A C 1
ATOM 643 O O . LEU A 1 84 ? -7.177 -4.715 24.644 1.00 96.44 84 LEU A O 1
ATOM 647 N N . VAL A 1 85 ? -7.122 -3.303 22.895 1.00 96.56 85 VAL A N 1
ATOM 648 C CA . VAL A 1 85 ? -7.830 -2.207 23.577 1.00 96.56 85 VAL A CA 1
ATOM 649 C C . VAL A 1 85 ? -9.272 -2.597 23.897 1.00 96.56 85 VAL A C 1
ATOM 651 O O . VAL A 1 85 ? -9.741 -2.335 25.006 1.00 96.56 85 VAL A O 1
ATOM 654 N N . ALA A 1 86 ? -9.976 -3.251 22.971 1.00 96.00 86 ALA A N 1
ATOM 655 C CA . ALA A 1 86 ? -11.348 -3.699 23.191 1.00 96.00 86 ALA A CA 1
ATOM 656 C C . ALA A 1 86 ? -11.430 -4.763 24.298 1.00 96.00 86 ALA A C 1
ATOM 658 O O . ALA A 1 86 ? -12.215 -4.619 25.235 1.00 96.00 86 ALA A O 1
ATOM 659 N N . VAL A 1 87 ? -10.575 -5.791 24.244 1.00 96.12 87 VAL A N 1
ATOM 660 C CA . VAL A 1 87 ? -10.504 -6.851 25.263 1.00 96.12 87 VAL A CA 1
ATOM 661 C C . VAL A 1 87 ? -10.111 -6.275 26.623 1.00 96.12 87 VAL A C 1
ATOM 663 O O . VAL A 1 87 ? -10.747 -6.594 27.629 1.00 96.12 87 VAL A O 1
ATOM 666 N N . GLY A 1 88 ? -9.122 -5.377 26.661 1.00 94.25 88 GLY A N 1
ATOM 667 C CA . GLY A 1 88 ? -8.720 -4.677 27.880 1.00 94.25 88 GLY A CA 1
ATOM 668 C C . GLY A 1 88 ? -9.866 -3.862 28.480 1.00 94.25 88 GLY A C 1
ATOM 669 O O . GLY A 1 88 ? -10.145 -3.964 29.674 1.00 94.25 88 GLY A O 1
ATOM 670 N N . SER A 1 89 ? -10.593 -3.119 27.645 1.00 93.19 89 SER A N 1
ATOM 671 C CA . SER A 1 89 ? -11.731 -2.297 28.073 1.00 93.19 89 SER A CA 1
ATOM 672 C C . SER A 1 89 ? -12.886 -3.142 28.620 1.00 93.19 89 SER A C 1
ATOM 674 O O . SER A 1 89 ? -13.462 -2.796 29.651 1.00 93.19 89 SER A O 1
ATOM 676 N N . VAL A 1 90 ? -13.197 -4.282 27.990 1.00 94.00 90 VAL A N 1
ATOM 677 C CA . VAL A 1 90 ? -14.219 -5.225 28.481 1.00 94.00 90 VAL A CA 1
ATOM 678 C C . VAL A 1 90 ? -13.794 -5.844 29.811 1.00 94.00 90 VAL A C 1
ATOM 680 O O . VAL A 1 90 ? -14.598 -5.882 30.741 1.00 94.00 90 VAL A O 1
ATOM 683 N N . ALA A 1 91 ? -12.537 -6.273 29.947 1.00 92.62 91 ALA A N 1
ATOM 684 C CA . ALA A 1 91 ? -12.026 -6.834 31.196 1.00 92.62 91 ALA A CA 1
ATOM 685 C C . ALA A 1 91 ? -12.095 -5.818 32.348 1.00 92.62 91 ALA A C 1
ATOM 687 O O . ALA A 1 91 ? -12.601 -6.135 33.426 1.00 92.62 91 ALA A O 1
ATOM 688 N N . VAL A 1 92 ? -11.662 -4.576 32.104 1.00 94.00 92 VAL A N 1
ATOM 689 C CA . VAL A 1 92 ? -11.748 -3.479 33.080 1.00 94.00 92 VAL A CA 1
ATOM 690 C C . VAL A 1 92 ? -13.202 -3.170 33.435 1.00 94.00 92 VAL A C 1
ATOM 692 O O . VAL A 1 92 ? -13.518 -3.010 34.612 1.00 94.00 92 VAL A O 1
ATOM 695 N N . TRP A 1 93 ? -14.108 -3.133 32.456 1.00 93.00 93 TRP A N 1
ATOM 696 C CA . TRP A 1 93 ? -15.530 -2.889 32.702 1.00 93.00 93 TRP A CA 1
ATOM 697 C C . TRP A 1 93 ? -16.178 -4.003 33.534 1.00 93.00 93 TRP A C 1
ATOM 699 O O . TRP A 1 93 ? -16.909 -3.715 34.483 1.00 93.00 93 TRP A O 1
ATOM 709 N N . VAL A 1 94 ? -15.868 -5.270 33.243 1.00 90.81 94 VAL A N 1
ATOM 710 C CA . VAL A 1 94 ? -16.354 -6.427 34.013 1.00 90.81 94 VAL A CA 1
ATOM 711 C C . VAL A 1 94 ? -15.819 -6.391 35.445 1.00 90.81 94 VAL A C 1
ATOM 713 O O . VAL A 1 94 ? -16.595 -6.562 36.386 1.00 90.81 94 VAL A O 1
ATOM 716 N N . LEU A 1 95 ? -14.526 -6.108 35.631 1.00 86.06 95 LEU A N 1
ATOM 717 C CA . LEU A 1 95 ? -13.918 -5.967 36.957 1.00 86.06 95 LEU A CA 1
ATOM 718 C C . LEU A 1 95 ? -14.515 -4.786 37.733 1.00 86.06 95 LEU A C 1
ATOM 720 O O . LEU A 1 95 ? -14.837 -4.926 38.912 1.00 86.06 95 LEU A O 1
ATOM 724 N N . SE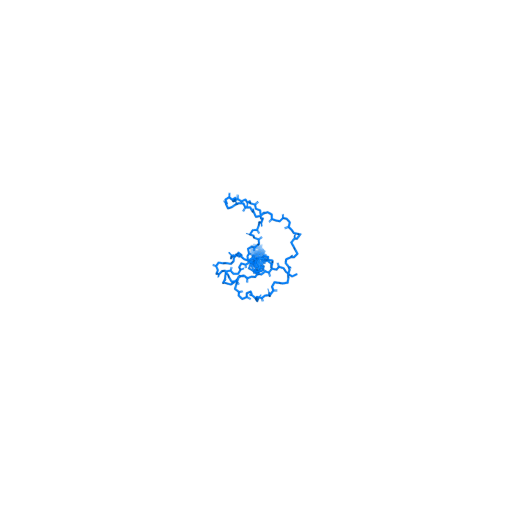R A 1 96 ? -14.740 -3.650 37.070 1.00 90.38 96 SER A N 1
ATOM 725 C CA . SER A 1 96 ? -15.398 -2.476 37.655 1.00 90.38 96 SER A CA 1
ATOM 726 C C . SER A 1 96 ? -16.832 -2.794 38.093 1.00 90.38 96 SER A C 1
ATOM 728 O O . SER A 1 96 ? -17.234 -2.470 39.213 1.00 90.38 96 SER A O 1
ATOM 730 N N . LYS A 1 97 ? -17.595 -3.516 37.262 1.00 88.44 97 LYS A N 1
ATOM 731 C CA . LYS A 1 97 ? -18.952 -3.969 37.597 1.00 88.44 97 LYS A CA 1
ATOM 732 C C . LYS A 1 97 ? -18.972 -4.982 38.738 1.00 88.44 97 LYS A C 1
ATOM 734 O O . LYS A 1 97 ? -19.844 -4.886 39.602 1.00 88.44 97 LYS A O 1
ATOM 739 N N . ALA A 1 98 ? -18.025 -5.917 38.777 1.00 85.88 98 ALA A N 1
ATOM 740 C CA . ALA A 1 98 ? -17.898 -6.878 39.869 1.00 85.88 98 ALA A CA 1
ATOM 741 C C . ALA A 1 98 ? -17.565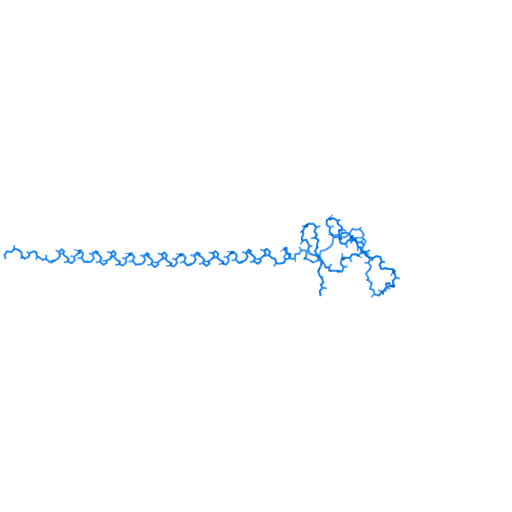 -6.178 41.196 1.00 85.88 98 ALA A C 1
ATOM 743 O O . ALA A 1 98 ? -18.230 -6.429 42.204 1.00 85.88 98 ALA A O 1
ATOM 744 N N . LYS A 1 99 ? -16.607 -5.239 41.179 1.00 87.69 99 LYS A N 1
ATOM 745 C CA . LYS A 1 99 ? -16.229 -4.431 42.346 1.00 87.69 99 LYS A CA 1
ATOM 746 C C . LYS A 1 99 ? -17.418 -3.611 42.857 1.00 87.69 99 LYS A C 1
ATOM 748 O O . LYS A 1 99 ? -17.789 -3.753 44.019 1.00 87.69 99 LYS A O 1
ATOM 753 N N . SER A 1 100 ? -18.099 -2.879 41.973 1.00 85.06 100 SER A N 1
ATOM 754 C CA . SER A 1 100 ? -19.288 -2.088 42.320 1.00 85.06 100 SER A CA 1
ATOM 755 C C . SER A 1 100 ? -20.393 -2.937 42.961 1.00 85.06 100 SER A C 1
ATOM 757 O O . SER A 1 100 ? -20.970 -2.540 43.972 1.00 85.06 100 SER A O 1
ATOM 759 N N . ARG A 1 101 ? -20.657 -4.141 42.434 1.00 82.06 101 ARG A N 1
ATOM 760 C CA . ARG A 1 101 ? -21.664 -5.049 43.003 1.00 82.06 101 ARG A CA 1
ATOM 761 C C . ARG A 1 101 ? -21.275 -5.549 44.399 1.00 82.06 101 ARG A C 1
ATOM 763 O O . ARG A 1 101 ? -22.146 -5.649 45.260 1.00 82.06 101 ARG A O 1
ATOM 770 N N . SER A 1 102 ? -19.991 -5.841 44.626 1.00 83.69 102 SER A N 1
ATOM 771 C CA . SER A 1 102 ? -19.486 -6.251 45.944 1.00 83.69 102 SER A CA 1
ATOM 772 C C . SER A 1 102 ? -19.584 -5.134 46.984 1.00 83.69 102 SER A C 1
ATOM 774 O O . SER A 1 102 ? -19.988 -5.398 48.113 1.00 83.69 102 SER A O 1
ATOM 776 N N . ASP A 1 103 ? -19.305 -3.888 46.590 1.00 87.19 103 ASP A N 1
ATOM 777 C CA . ASP A 1 103 ? -19.369 -2.735 47.490 1.00 87.19 103 ASP A CA 1
ATOM 778 C C . ASP A 1 103 ? -20.824 -2.433 47.896 1.00 87.19 103 ASP A C 1
ATOM 780 O O . ASP A 1 103 ? -21.098 -2.203 49.073 1.00 87.19 103 ASP A O 1
ATOM 784 N N . ILE A 1 104 ? -21.779 -2.543 46.958 1.00 86.56 104 ILE A N 1
ATOM 785 C CA . ILE A 1 104 ? -23.220 -2.416 47.248 1.00 86.56 104 ILE A CA 1
ATOM 786 C C . ILE A 1 104 ? -23.683 -3.506 48.224 1.00 86.56 104 ILE A C 1
ATOM 788 O O . ILE A 1 104 ? -24.360 -3.206 49.204 1.00 86.56 104 ILE A O 1
ATOM 792 N N . PHE A 1 105 ? -23.307 -4.766 47.989 1.00 81.44 105 PHE A N 1
ATOM 793 C CA . PHE A 1 105 ? -23.696 -5.870 48.872 1.00 81.44 105 PHE A CA 1
ATOM 794 C C . PHE A 1 105 ? -23.066 -5.744 50.265 1.00 81.44 105 PHE A C 1
ATOM 796 O O . PHE A 1 105 ? -23.720 -6.024 51.267 1.00 81.44 105 PHE A O 1
ATOM 803 N N . SER A 1 106 ? -21.816 -5.280 50.342 1.00 85.75 106 SER A N 1
ATOM 804 C CA . SER A 1 106 ? -21.136 -5.031 51.613 1.00 85.75 106 SER A CA 1
ATOM 805 C C . SER A 1 106 ? -21.807 -3.909 52.405 1.00 85.75 106 SER A C 1
ATOM 807 O O . SER A 1 106 ? -21.970 -4.042 53.617 1.00 85.75 106 SER A O 1
ATOM 809 N N . LEU A 1 107 ? -22.232 -2.832 51.737 1.00 84.38 107 LEU A N 1
ATOM 810 C CA . LEU A 1 107 ? -22.984 -1.740 52.361 1.00 84.38 107 LEU A CA 1
ATOM 811 C C . LEU A 1 107 ? -24.363 -2.196 52.842 1.00 84.38 107 LEU A C 1
ATOM 813 O O . LEU A 1 107 ? -24.751 -1.873 53.963 1.00 84.38 107 LEU A O 1
ATOM 817 N N . GLU A 1 108 ? -25.086 -2.982 52.042 1.00 86.31 108 GLU A N 1
ATOM 818 C CA . GLU A 1 108 ? -26.387 -3.515 52.455 1.00 86.31 108 GLU A CA 1
ATOM 819 C C . GLU A 1 108 ? -26.250 -4.479 53.641 1.00 86.31 108 GLU A C 1
ATOM 821 O O . GLU A 1 108 ? -27.017 -4.393 54.600 1.00 86.31 108 GLU A O 1
ATOM 826 N N . ASN A 1 109 ? -25.246 -5.360 53.629 1.00 79.38 109 ASN A N 1
ATOM 827 C CA . ASN A 1 109 ? -25.005 -6.272 54.742 1.00 79.38 109 ASN A CA 1
ATOM 828 C C . ASN A 1 109 ? -24.607 -5.516 56.024 1.00 79.38 109 ASN A C 1
ATOM 830 O O . ASN A 1 109 ? -25.121 -5.825 57.098 1.00 79.38 109 ASN A O 1
ATOM 834 N N . ALA A 1 110 ? -23.763 -4.482 55.914 1.00 85.69 110 ALA A N 1
ATOM 835 C CA . ALA A 1 110 ? -23.403 -3.618 57.040 1.00 85.69 110 ALA A CA 1
ATOM 836 C C . ALA A 1 110 ? -24.618 -2.849 57.595 1.00 85.69 110 ALA A C 1
ATOM 838 O O . ALA A 1 110 ? -24.805 -2.776 58.809 1.00 85.69 110 ALA A O 1
ATOM 839 N N . SER A 1 111 ? -25.491 -2.337 56.720 1.00 82.94 111 SER A N 1
ATOM 840 C CA . SER A 1 111 ? -26.735 -1.670 57.124 1.00 82.94 111 SER A CA 1
ATOM 841 C C . SER A 1 111 ? -27.703 -2.632 57.824 1.00 82.94 111 SER A C 1
ATOM 843 O O . SER A 1 111 ? -28.267 -2.290 58.864 1.00 82.94 111 SER A O 1
ATOM 845 N N . ARG A 1 112 ? -27.854 -3.867 57.324 1.00 80.00 112 ARG A N 1
ATOM 846 C CA . ARG A 1 112 ? -28.706 -4.887 57.961 1.00 80.00 112 ARG A CA 1
ATOM 847 C C . ARG A 1 112 ? -28.212 -5.289 59.346 1.00 80.00 112 ARG A C 1
ATOM 849 O O . ARG A 1 112 ? -29.042 -5.498 60.223 1.00 80.00 112 ARG A O 1
ATOM 856 N N . GLN A 1 113 ? -26.900 -5.364 59.560 1.00 78.06 113 GLN A N 1
ATOM 857 C CA . GLN A 1 113 ? -26.331 -5.674 60.875 1.00 78.06 113 GLN A CA 1
ATOM 858 C C . GLN A 1 113 ? -26.604 -4.575 61.911 1.00 78.06 113 GLN A C 1
ATOM 860 O O . GLN A 1 113 ? -26.851 -4.900 63.068 1.00 78.06 113 GLN A O 1
ATOM 865 N N . GLN A 1 114 ? -26.644 -3.299 61.510 1.00 69.00 114 GLN A N 1
ATOM 866 C CA . GLN A 1 114 ? -27.022 -2.205 62.417 1.00 69.00 114 GLN A CA 1
ATOM 867 C C . GLN A 1 114 ? -28.511 -2.196 62.799 1.00 69.00 114 GLN A C 1
ATOM 869 O O . GLN A 1 114 ? -28.863 -1.615 63.822 1.00 69.00 114 GLN A O 1
ATOM 874 N N . LEU A 1 115 ? -29.389 -2.812 61.999 1.00 68.62 115 LEU A N 1
ATOM 875 C CA . LEU A 1 115 ? -30.828 -2.874 62.285 1.00 68.62 115 LEU A CA 1
ATOM 876 C C . LEU A 1 115 ? -31.238 -4.031 63.206 1.00 68.62 115 LEU A C 1
ATOM 878 O O . LEU A 1 115 ? -32.407 -4.098 63.588 1.00 68.62 115 LEU A O 1
ATOM 882 N N . ILE A 1 116 ? -30.331 -4.943 63.563 1.00 70.31 116 ILE A N 1
ATOM 883 C CA . ILE A 1 116 ? -30.636 -6.007 64.523 1.00 70.31 116 ILE A CA 1
ATOM 884 C C . ILE A 1 116 ? -30.462 -5.407 65.925 1.00 70.31 116 ILE A C 1
ATOM 886 O O . ILE A 1 116 ? -29.330 -5.099 66.298 1.00 70.31 116 ILE A O 1
ATOM 890 N N . PRO A 1 117 ? -31.539 -5.202 66.710 1.00 62.09 117 PRO A N 1
ATOM 891 C CA . PRO A 1 117 ? -31.397 -4.731 68.078 1.00 62.09 117 PRO A CA 1
ATOM 892 C C . PRO A 1 117 ? -30.603 -5.767 68.870 1.00 62.09 117 PRO A C 1
ATOM 894 O O . PRO A 1 117 ? -30.924 -6.959 68.847 1.00 62.09 117 PRO A O 1
ATOM 897 N N . ASP A 1 118 ? -29.562 -5.294 69.548 1.00 62.66 118 ASP A N 1
ATOM 898 C CA . ASP A 1 118 ? -28.763 -6.073 70.480 1.00 62.66 118 ASP A CA 1
ATOM 899 C C . ASP A 1 118 ? -29.702 -6.659 71.543 1.00 62.66 118 ASP A C 1
ATOM 901 O O . ASP A 1 118 ? -30.213 -5.963 72.421 1.00 62.66 118 ASP A O 1
ATOM 905 N N . LYS A 1 119 ? -30.028 -7.946 71.403 1.00 56.88 119 LYS A N 1
ATOM 906 C CA . LYS A 1 119 ? -30.836 -8.678 72.376 1.00 56.88 119 LYS A CA 1
ATOM 907 C C . LYS A 1 119 ? -29.907 -9.183 73.481 1.00 56.88 119 LYS A C 1
ATOM 909 O O . LYS A 1 119 ? -29.803 -10.383 73.702 1.00 56.88 119 LYS A O 1
ATOM 914 N N . SER A 1 120 ? -29.202 -8.259 74.131 1.00 62.75 120 SER A N 1
ATOM 915 C CA . SER A 1 120 ? -28.509 -8.489 75.395 1.00 62.75 120 SER A CA 1
ATOM 916 C C . SER A 1 120 ? -29.306 -7.845 76.525 1.00 62.75 120 SER A C 1
ATOM 918 O O . SER A 1 120 ? -28.969 -6.762 77.002 1.00 62.75 120 SER A O 1
ATOM 920 N N . GLN A 1 121 ? -30.366 -8.525 76.959 1.00 45.62 121 GLN A N 1
ATOM 921 C CA . GLN A 1 121 ? -30.762 -8.580 78.369 1.00 45.62 121 GLN A CA 1
ATOM 922 C C . GLN A 1 121 ? -31.726 -9.737 78.611 1.00 45.62 121 GLN A C 1
ATOM 924 O O . GLN A 1 121 ? -32.665 -9.901 77.797 1.00 45.62 121 GLN A O 1
#

Organism: Trogon melanurus (NCBI:txid56311)

Nearest PDB structures (foldseek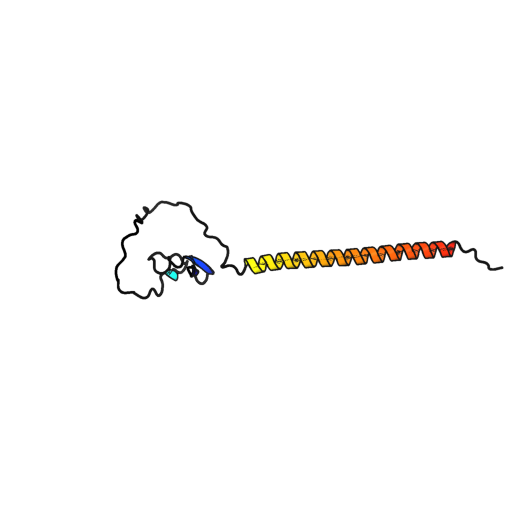):
  7qbd-assembly2_D  TM=8.918E-01  e=3.536E-03  Homo sapiens
  7qbf-assembly1_C  TM=9.152E-01  e=5.794E-03  Homo sapiens
  7qbg-assembly1_D  TM=8.858E-01  e=1.556E-02  Homo sapiens
  7qbe-assembly2_D  TM=9.262E-01  e=2.214E-02  Homo sapiens
  8jxc-assembly1_A  TM=8.420E-01  e=1.670E-02  Rattus norvegicus

pLDDT: mean 72.99, std 17.87, range [35.47, 96.56]

Foldseek 3Di:
DFWDADPPVRQIDTNCQQCPPDQPHPVSCSNPPPPPPPDPDDPPPDPPDPDPDDDPDDDDDPDDDHPPDVVVVVVVVVVVVVVVVVVVVVVVVVVVVVVVVVVVVVVVVVVVVVPPPPPDD

Sequence (121 aa):
PGWFRCRPDDRCFHGEWRCDGHPDCDDGEDEQDCATVTPTEPTSDSPWTAPPAGSAEPGSDVQPRSCEWFSAYALCSLVLLSILVAVGSVAVWVLSKAKSRSDIFSLENASRQQLIPDKSQ